Protein AF-A0A397DR36-F1 (afdb_monomer_lite)

Organism: Aphanomyces astaci (NCBI:txid112090)

pLDDT: mean 82.08, std 24.31, range [30.53, 98.56]

InterPro domains:
  IPR006730 Sestrin [PF04636] (30-128)
  IPR006730 Sestrin [PTHR12474] (30-128)

Sequence (130 aa):
MKLTYRTYGQDQATDKDAAAAANQEDDDEKKSEVDTTPFRHAIWYYVHRIYGICHDDYDYRNVNIYLNRPTKHFVKKVACTPWRVTVKDFEHFSHTLTASEKCHVTLLAAEARKQAGLMYGLRAVMQHFL

Radius of gyration: 19.45 Å; chains: 1; bounding box: 41×45×58 Å

Structure (mmCIF, N/CA/C/O backbone):
data_AF-A0A397DR36-F1
#
_entry.id   AF-A0A397DR36-F1
#
loop_
_atom_site.group_PDB
_atom_site.id
_atom_site.type_symbol
_atom_site.label_atom_id
_atom_site.label_alt_id
_atom_site.label_comp_id
_atom_site.label_asym_id
_atom_site.label_entity_id
_atom_site.label_seq_id
_atom_site.pdbx_PDB_ins_code
_atom_site.Cartn_x
_atom_site.Cartn_y
_atom_site.Cartn_z
_atom_site.occupancy
_atom_site.B_iso_or_equiv
_atom_site.auth_seq_id
_atom_site.auth_comp_id
_atom_site.auth_asym_id
_atom_site.auth_atom_id
_atom_site.pdbx_PDB_model_num
ATOM 1 N N . MET A 1 1 ? -16.613 8.790 3.362 1.00 36.22 1 MET A N 1
ATOM 2 C CA . MET A 1 1 ? -16.117 7.726 4.270 1.00 36.22 1 MET A CA 1
ATOM 3 C C . MET A 1 1 ? -15.337 8.419 5.389 1.00 36.22 1 MET A C 1
ATOM 5 O O . MET A 1 1 ? -14.498 9.242 5.058 1.00 36.22 1 MET A O 1
ATOM 9 N N . LYS A 1 2 ? -15.726 8.259 6.666 1.00 30.53 2 LYS A N 1
ATOM 10 C CA . LYS A 1 2 ? -15.241 9.074 7.807 1.00 30.53 2 LYS A CA 1
ATOM 11 C C . LYS A 1 2 ? -14.000 8.428 8.458 1.00 30.53 2 LYS A C 1
ATOM 13 O O . LYS A 1 2 ? -14.195 7.638 9.369 1.00 30.53 2 LYS A O 1
ATOM 18 N N . LEU A 1 3 ? -12.780 8.825 8.073 1.00 39.88 3 LEU A N 1
ATOM 19 C CA . LEU A 1 3 ? -11.568 8.477 8.835 1.00 39.88 3 LEU A CA 1
ATOM 20 C C . LEU A 1 3 ? -11.290 9.564 9.882 1.00 39.88 3 LEU A C 1
ATOM 22 O O . LEU A 1 3 ? -11.123 10.733 9.538 1.00 39.88 3 LEU A O 1
ATOM 26 N N . THR A 1 4 ? -11.188 9.185 11.154 1.00 43.34 4 THR A N 1
ATOM 27 C CA . THR A 1 4 ? -10.797 10.092 12.244 1.00 43.34 4 THR A CA 1
ATOM 28 C C . THR A 1 4 ? -9.377 9.767 12.722 1.00 43.34 4 THR A C 1
ATOM 30 O O . THR A 1 4 ? -9.186 8.924 13.595 1.00 43.34 4 THR A O 1
ATOM 33 N N . TYR A 1 5 ? -8.371 10.451 12.163 1.00 42.12 5 TYR A N 1
ATOM 34 C CA . TYR A 1 5 ? -6.944 10.364 12.539 1.00 42.12 5 TYR A CA 1
ATOM 35 C C . TYR A 1 5 ? -6.549 11.348 13.647 1.00 42.12 5 TYR A C 1
ATOM 37 O O . TYR A 1 5 ? -5.504 11.988 13.593 1.00 42.12 5 TYR A O 1
ATOM 45 N N . ARG A 1 6 ? -7.384 11.508 14.675 1.00 42.47 6 ARG A N 1
ATOM 46 C CA . ARG A 1 6 ? -7.164 12.559 15.679 1.00 42.47 6 ARG A CA 1
ATOM 47 C C . ARG A 1 6 ? -6.034 12.276 16.684 1.00 42.47 6 ARG A C 1
ATOM 49 O O . ARG A 1 6 ? -5.889 13.060 17.602 1.00 42.47 6 ARG A O 1
ATOM 56 N N . THR A 1 7 ? -5.245 11.204 16.547 1.00 44.56 7 THR A N 1
ATOM 57 C CA . THR A 1 7 ? -4.315 10.767 17.614 1.00 44.56 7 THR A CA 1
ATOM 58 C C . THR A 1 7 ? -2.866 10.492 17.200 1.00 44.56 7 THR A C 1
ATOM 60 O O . THR A 1 7 ? -2.074 10.090 18.044 1.00 44.56 7 THR A O 1
ATOM 63 N N . TYR A 1 8 ? -2.457 10.739 15.952 1.00 41.75 8 TYR A N 1
ATOM 64 C CA . TYR A 1 8 ? -1.048 10.590 15.551 1.00 41.75 8 TYR A CA 1
ATOM 65 C C . TYR A 1 8 ? -0.436 11.960 15.240 1.00 41.75 8 TYR A C 1
ATOM 67 O O . TYR A 1 8 ? -0.414 12.392 14.091 1.00 41.75 8 TYR A O 1
ATOM 75 N N . GLY A 1 9 ? 0.010 12.653 16.297 1.00 43.75 9 GLY A N 1
ATOM 76 C CA . GLY A 1 9 ? 0.690 13.956 16.207 1.00 43.75 9 GLY A CA 1
ATOM 77 C C . GLY A 1 9 ? 0.531 14.904 17.407 1.00 43.75 9 GLY A C 1
ATOM 78 O O . GLY A 1 9 ? 1.021 16.023 17.338 1.00 43.75 9 GLY A O 1
ATOM 79 N N . GLN A 1 10 ? -0.145 14.500 18.490 1.00 37.53 10 GLN A N 1
ATOM 80 C CA . GLN A 1 10 ? -0.550 15.402 19.583 1.00 37.53 10 GLN A CA 1
ATOM 81 C C . GLN A 1 10 ? 0.419 15.521 20.776 1.00 37.53 10 GLN A C 1
ATOM 83 O O . GLN A 1 10 ? 0.067 16.154 21.764 1.00 37.53 10 GLN A O 1
ATOM 88 N N . ASP A 1 11 ? 1.651 15.013 20.691 1.00 36.16 11 ASP A N 1
ATOM 89 C CA . ASP A 1 11 ? 2.610 15.080 21.814 1.00 36.16 11 ASP A CA 1
ATOM 90 C C . ASP A 1 11 ? 3.372 16.420 21.931 1.00 36.16 11 ASP A C 1
ATOM 92 O O . ASP A 1 11 ? 4.432 16.484 22.550 1.00 36.16 11 ASP A O 1
ATOM 96 N N . GLN A 1 12 ? 2.836 17.513 21.373 1.00 41.41 12 GLN A N 1
ATOM 97 C CA . GLN A 1 12 ? 3.275 18.882 21.678 1.00 41.41 12 GLN A CA 1
ATOM 98 C C . GLN A 1 12 ? 2.086 19.856 21.639 1.00 41.41 12 GLN A C 1
ATOM 100 O O . GLN A 1 12 ? 1.848 20.522 20.636 1.00 41.41 12 GLN A O 1
ATOM 105 N N . ALA A 1 13 ? 1.333 19.958 22.734 1.00 37.16 13 ALA A N 1
ATOM 106 C CA . ALA A 1 13 ? 0.419 21.075 22.966 1.00 37.16 13 ALA A CA 1
ATOM 107 C C . ALA A 1 13 ? 0.508 21.498 24.438 1.00 37.16 13 ALA A C 1
ATOM 109 O O . ALA A 1 13 ? 0.237 20.716 25.343 1.00 37.16 13 ALA A O 1
ATOM 110 N N . THR A 1 14 ? 0.962 22.730 24.656 1.00 32.34 14 THR A N 1
ATOM 111 C CA . THR A 1 14 ? 1.077 23.396 25.956 1.00 32.34 14 THR A CA 1
ATOM 112 C C . THR A 1 14 ? -0.297 23.734 26.537 1.00 32.34 14 THR A C 1
ATOM 114 O O . THR A 1 14 ? -1.155 24.236 25.813 1.00 32.34 14 THR A O 1
ATOM 117 N N . ASP A 1 15 ? -0.453 23.534 27.847 1.00 31.17 15 ASP A N 1
ATOM 118 C CA . ASP A 1 15 ? -1.597 23.916 28.685 1.00 31.17 15 ASP A CA 1
ATOM 119 C C . ASP A 1 15 ? -2.058 25.369 28.462 1.00 31.17 15 ASP A C 1
ATOM 121 O O . ASP A 1 15 ? -1.468 26.266 29.064 1.00 31.17 15 ASP A O 1
ATOM 125 N N . LYS A 1 16 ? -3.106 25.641 27.661 1.00 39.19 16 LYS A N 1
ATOM 126 C CA . LYS A 1 16 ? -3.814 26.946 27.715 1.00 39.19 16 LYS A CA 1
ATOM 127 C C . LYS A 1 16 ? -5.329 26.988 27.46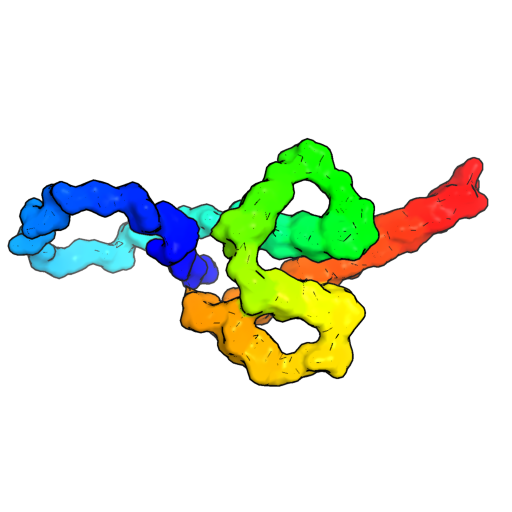4 1.00 39.19 16 LYS A C 1
ATOM 129 O O . LYS A 1 16 ? -5.913 28.018 27.783 1.00 39.19 16 LYS A O 1
ATOM 134 N N . ASP A 1 17 ? -6.017 25.926 27.054 1.00 34.38 17 ASP A N 1
ATOM 135 C CA . ASP A 1 17 ? -7.408 26.086 26.573 1.00 34.38 17 ASP A CA 1
ATOM 136 C C . ASP A 1 17 ? -8.481 25.469 27.491 1.00 34.38 17 ASP A C 1
ATOM 138 O O . ASP A 1 17 ? -9.362 24.735 27.051 1.00 34.38 17 ASP A O 1
ATOM 142 N N . ALA A 1 18 ? -8.431 25.777 28.791 1.00 37.34 18 ALA A N 1
ATOM 143 C CA . ALA A 1 18 ? -9.405 25.299 29.786 1.00 37.34 18 ALA A CA 1
ATOM 144 C C . ALA A 1 18 ? -10.653 26.199 29.959 1.00 37.34 18 ALA A C 1
ATOM 146 O O . ALA A 1 18 ? -11.431 25.994 30.887 1.00 37.34 18 ALA A O 1
ATOM 147 N N . ALA A 1 19 ? -10.873 27.200 29.100 1.00 34.62 19 ALA A N 1
ATOM 148 C CA . ALA A 1 19 ? -11.919 28.205 29.312 1.00 34.62 19 ALA A CA 1
ATOM 149 C C . ALA A 1 19 ? -12.799 28.434 28.074 1.00 34.62 19 ALA A C 1
ATOM 151 O O . ALA A 1 19 ? -12.714 29.475 27.433 1.00 34.62 19 ALA A O 1
ATOM 152 N N . ALA A 1 20 ? -13.668 27.473 27.749 1.00 35.41 20 ALA A N 1
ATOM 153 C CA . ALA A 1 20 ? -14.826 27.705 26.877 1.00 35.41 20 ALA A CA 1
ATOM 154 C C . ALA A 1 20 ? -15.881 26.597 27.057 1.00 35.41 20 ALA A C 1
ATOM 156 O O . ALA A 1 20 ? -16.227 25.880 26.124 1.00 35.41 20 ALA A O 1
ATOM 157 N N . ALA A 1 21 ? -16.374 26.425 28.284 1.00 39.03 21 ALA A N 1
ATOM 158 C CA . ALA A 1 21 ? -17.538 25.591 28.574 1.00 39.03 21 ALA A CA 1
ATOM 159 C C . ALA A 1 21 ? -18.761 26.493 28.794 1.00 39.03 21 ALA A C 1
ATOM 161 O O . ALA A 1 21 ? -19.036 26.872 29.927 1.00 39.03 21 ALA A O 1
ATOM 162 N N . ALA A 1 22 ? -19.441 26.874 27.708 1.00 39.59 22 ALA A N 1
ATOM 163 C CA . ALA A 1 22 ? -20.840 27.320 27.688 1.00 39.59 22 ALA A CA 1
ATOM 164 C C . ALA A 1 22 ? -21.230 27.707 26.253 1.00 39.59 22 ALA A C 1
ATOM 166 O O . ALA A 1 22 ? -20.779 28.741 25.768 1.00 39.59 22 ALA A O 1
ATOM 167 N N . ASN A 1 23 ? -22.024 26.873 25.574 1.00 40.84 23 ASN A N 1
ATOM 168 C CA . ASN A 1 23 ? -23.260 27.257 24.875 1.00 40.84 23 ASN A CA 1
ATOM 169 C C . ASN A 1 23 ? -23.839 26.077 24.074 1.00 40.84 23 ASN A C 1
ATOM 171 O O . ASN A 1 23 ? -23.128 25.194 23.604 1.00 40.84 23 ASN A O 1
ATOM 175 N N . GLN A 1 24 ? -25.165 26.090 24.041 1.00 36.75 24 GLN A N 1
ATOM 176 C CA . GLN A 1 24 ? -26.144 25.061 23.709 1.00 36.75 24 GLN A CA 1
ATOM 177 C C . GLN A 1 24 ? -26.265 24.782 22.192 1.00 36.75 24 GLN A C 1
ATOM 179 O O . GLN A 1 24 ? -26.142 25.716 21.413 1.00 36.75 24 GLN A O 1
ATOM 184 N N . GLU A 1 25 ? -26.533 23.507 21.871 1.00 41.88 25 GLU A N 1
ATOM 185 C CA . GLU A 1 25 ? -27.324 22.877 20.777 1.00 41.88 25 GLU A CA 1
ATOM 186 C C . GLU A 1 25 ? -27.389 23.471 19.345 1.00 41.88 25 GLU A C 1
ATOM 188 O O . GLU A 1 25 ? -27.485 24.672 19.134 1.00 41.88 25 GLU A O 1
ATOM 193 N N . ASP A 1 26 ? -27.449 22.535 18.381 1.00 38.75 26 ASP A N 1
ATOM 194 C CA . ASP A 1 26 ? -27.637 22.665 16.921 1.00 38.75 26 ASP A CA 1
ATOM 195 C C . ASP A 1 26 ? -26.438 23.132 16.071 1.00 38.75 26 ASP A C 1
ATOM 197 O O . ASP A 1 26 ? -26.344 24.281 15.662 1.00 38.75 26 ASP A O 1
ATOM 201 N N . ASP A 1 27 ? -25.561 22.187 15.696 1.00 41.88 27 ASP A N 1
ATOM 202 C CA . ASP A 1 27 ? -24.612 22.345 14.576 1.00 41.88 27 ASP A CA 1
ATOM 203 C C . ASP A 1 27 ? -24.301 20.975 13.922 1.00 41.88 27 ASP A C 1
ATOM 205 O O . ASP A 1 27 ? -23.185 20.448 13.953 1.00 41.88 27 ASP A O 1
ATOM 209 N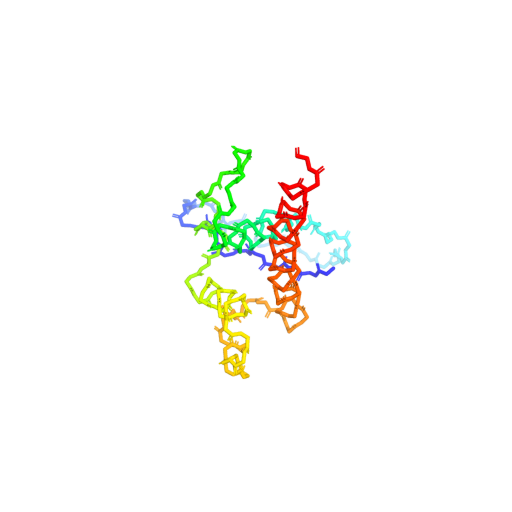 N . ASP A 1 28 ? -25.324 20.352 13.328 1.00 46.38 28 ASP A N 1
ATOM 210 C CA . ASP A 1 28 ? -25.239 19.054 12.633 1.00 46.38 28 ASP A CA 1
ATOM 211 C C . ASP A 1 28 ? -24.737 19.164 11.170 1.00 46.38 28 ASP A C 1
ATOM 213 O O . ASP A 1 28 ? -24.947 18.266 10.356 1.00 46.38 28 ASP A O 1
ATOM 217 N N . GLU A 1 29 ? -24.046 20.247 10.780 1.00 45.66 29 GLU A N 1
ATOM 218 C CA . GLU A 1 29 ? -23.668 20.433 9.367 1.00 45.66 29 GLU A CA 1
ATOM 219 C C . GLU A 1 29 ? -22.368 21.217 9.117 1.00 45.66 29 GLU A C 1
ATOM 221 O O . GLU A 1 29 ? -22.291 22.148 8.318 1.00 45.66 29 GLU A O 1
ATOM 226 N N . LYS A 1 30 ? -21.265 20.780 9.735 1.00 44.59 30 LYS A N 1
ATOM 227 C CA . LYS A 1 30 ? -19.912 21.086 9.224 1.00 44.59 30 LYS A CA 1
ATOM 228 C C . LYS A 1 30 ? -18.950 19.932 9.457 1.00 44.59 30 LYS A C 1
ATOM 230 O O . LYS A 1 30 ? -17.977 19.992 10.203 1.00 44.59 30 LYS A O 1
ATOM 235 N N . LYS A 1 31 ? -19.245 18.823 8.789 1.00 51.22 31 LYS A N 1
ATOM 236 C CA . LYS A 1 31 ? -18.371 17.654 8.724 1.00 51.22 31 LYS A CA 1
ATOM 237 C C . LYS A 1 31 ? -17.129 18.016 7.907 1.00 51.22 31 LYS A C 1
ATOM 239 O O . LYS A 1 31 ? -17.141 17.897 6.687 1.00 51.22 31 LYS A O 1
ATOM 244 N N . SER A 1 32 ? -16.084 18.490 8.579 1.00 61.56 32 SER A N 1
ATOM 245 C CA . SER A 1 32 ? -14.800 18.798 7.953 1.00 61.56 32 SER A CA 1
ATOM 246 C C . SER A 1 32 ? -14.285 17.573 7.193 1.00 61.56 32 SER A C 1
ATOM 248 O O . SER A 1 32 ? -14.115 16.483 7.746 1.00 61.56 32 SER A O 1
ATOM 250 N N . GLU A 1 33 ? -14.108 17.729 5.886 1.00 71.62 33 GLU A N 1
ATOM 251 C CA . GLU A 1 33 ? -13.530 16.711 5.021 1.00 71.62 33 GLU A CA 1
ATOM 252 C C . GLU A 1 33 ? -12.054 16.551 5.397 1.00 71.62 33 GLU A C 1
ATOM 254 O O . GLU A 1 33 ? -11.217 17.399 5.097 1.00 71.62 33 GLU A O 1
ATOM 259 N N . VAL A 1 34 ? -11.742 15.496 6.150 1.00 82.44 34 VAL A N 1
ATOM 260 C CA . VAL A 1 34 ? -10.363 15.201 6.546 1.00 82.44 34 VAL A CA 1
ATOM 261 C C . VAL A 1 34 ? -9.628 14.629 5.341 1.00 82.44 34 VAL A C 1
ATOM 263 O O . VAL A 1 34 ? -9.983 13.553 4.844 1.00 82.44 34 VAL A O 1
ATOM 266 N N . ASP A 1 35 ? -8.573 15.315 4.901 1.00 89.75 35 ASP A N 1
ATOM 267 C CA . ASP A 1 35 ? -7.695 14.779 3.870 1.00 89.75 35 ASP A CA 1
ATOM 268 C C . ASP A 1 35 ? -6.953 13.543 4.395 1.00 89.75 35 ASP A C 1
ATOM 270 O O . ASP A 1 35 ? -6.190 13.566 5.360 1.00 89.75 35 ASP A O 1
ATOM 274 N N . THR A 1 36 ? -7.215 12.425 3.733 1.00 92.69 36 THR A N 1
ATOM 275 C CA . THR A 1 36 ? -6.686 11.096 4.054 1.00 92.69 36 THR A CA 1
ATOM 276 C C . THR A 1 36 ? -5.670 10.624 3.017 1.00 92.69 36 THR A C 1
ATOM 278 O O . THR A 1 36 ? -5.143 9.513 3.118 1.00 92.69 36 THR A O 1
ATOM 281 N N . THR A 1 37 ? -5.371 11.468 2.026 1.00 94.56 37 THR A N 1
ATOM 282 C CA . THR A 1 37 ? -4.393 11.212 0.966 1.00 94.56 37 THR A CA 1
ATOM 283 C C . THR A 1 37 ? -3.017 10.843 1.521 1.00 94.56 37 THR A C 1
ATOM 285 O O . THR A 1 37 ? -2.488 9.819 1.080 1.00 94.56 37 THR A O 1
ATOM 288 N N . PRO A 1 38 ? -2.464 11.534 2.543 1.00 95.75 38 PRO A N 1
ATOM 289 C CA . PRO A 1 38 ? -1.149 11.182 3.084 1.00 95.75 38 PRO A CA 1
ATOM 290 C C . PRO A 1 38 ? -1.085 9.756 3.648 1.00 95.75 38 PRO A C 1
ATOM 292 O O . PRO A 1 38 ? -0.122 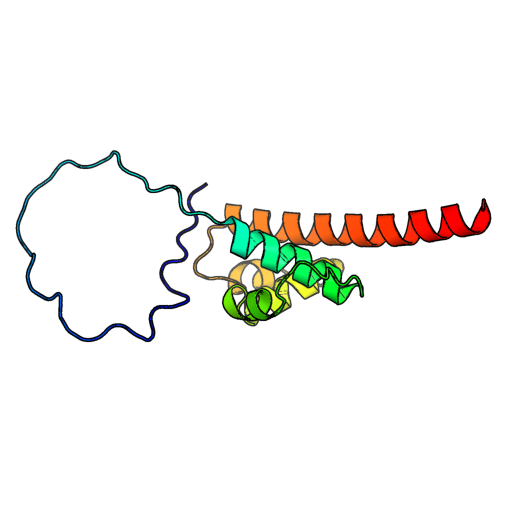9.029 3.396 1.00 95.75 38 PRO A O 1
ATOM 295 N N . PHE A 1 39 ? -2.140 9.312 4.341 1.00 96.00 39 PHE A N 1
ATOM 296 C CA . PHE A 1 39 ? -2.227 7.951 4.877 1.00 96.00 39 PHE A CA 1
ATOM 297 C C . PHE A 1 39 ? -2.335 6.900 3.762 1.00 96.00 39 PHE A C 1
ATOM 299 O O . PHE A 1 39 ? -1.623 5.893 3.788 1.00 96.00 39 PHE A O 1
ATOM 306 N N . ARG A 1 40 ? -3.180 7.138 2.748 1.00 97.50 40 ARG A N 1
ATOM 307 C CA . ARG A 1 40 ? -3.312 6.220 1.602 1.00 97.50 40 ARG A CA 1
ATOM 308 C C . ARG A 1 40 ? -2.006 6.104 0.816 1.00 97.50 40 ARG A C 1
ATOM 310 O O . ARG A 1 40 ? -1.592 4.992 0.490 1.00 97.50 40 ARG A O 1
ATOM 317 N N . HIS A 1 41 ? -1.336 7.229 0.567 1.00 97.81 41 HIS A N 1
ATOM 318 C CA . HIS A 1 41 ? -0.021 7.263 -0.071 1.00 97.81 41 HIS A CA 1
ATOM 319 C C . HIS A 1 41 ? 1.011 6.488 0.748 1.00 97.81 41 HIS A C 1
ATOM 321 O O . HIS A 1 41 ? 1.731 5.664 0.189 1.00 97.81 41 HIS A O 1
ATOM 327 N N . ALA A 1 42 ? 1.040 6.662 2.071 1.00 98.06 42 ALA A N 1
ATOM 328 C CA . ALA A 1 42 ? 1.951 5.913 2.932 1.00 98.06 42 ALA A CA 1
ATOM 329 C C . ALA A 1 42 ? 1.799 4.394 2.782 1.00 98.06 42 ALA A C 1
ATOM 331 O O . ALA A 1 42 ? 2.809 3.698 2.709 1.00 98.06 42 ALA A O 1
ATOM 332 N N . ILE A 1 43 ? 0.572 3.871 2.670 1.00 98.19 43 ILE A N 1
ATOM 333 C CA . ILE A 1 43 ? 0.333 2.441 2.396 1.00 98.19 43 ILE A CA 1
ATOM 334 C C . ILE A 1 43 ? 0.868 2.058 1.015 1.00 98.19 43 ILE A C 1
ATOM 336 O O . ILE A 1 43 ? 1.617 1.087 0.893 1.00 98.19 43 ILE A O 1
ATOM 340 N N . TRP A 1 44 ? 0.496 2.821 -0.013 1.00 98.50 44 TRP A N 1
ATOM 341 C CA . TRP A 1 44 ? 0.837 2.532 -1.405 1.00 98.50 44 TRP A CA 1
ATOM 342 C C . TRP A 1 44 ? 2.352 2.489 -1.630 1.00 98.50 44 TRP A C 1
ATOM 344 O O . TRP A 1 44 ? 2.907 1.477 -2.068 1.00 98.50 44 TRP A O 1
ATOM 354 N N . TYR A 1 45 ? 3.045 3.560 -1.240 1.00 98.19 45 TYR A N 1
ATOM 355 C CA . TYR A 1 45 ? 4.491 3.672 -1.390 1.00 98.19 45 TYR A CA 1
ATOM 356 C C . TYR A 1 45 ? 5.248 2.716 -0.469 1.00 98.19 45 TYR A C 1
ATOM 358 O O . TYR A 1 45 ? 6.329 2.254 -0.839 1.00 98.19 45 TYR A O 1
ATOM 366 N N . TYR A 1 46 ? 4.691 2.353 0.693 1.00 98.56 46 TYR A N 1
ATOM 367 C CA . TYR A 1 46 ? 5.273 1.309 1.535 1.00 98.56 46 TYR A CA 1
ATOM 368 C C . TYR A 1 46 ? 5.282 -0.053 0.831 1.00 98.56 46 TYR A C 1
ATOM 370 O O . TYR A 1 46 ? 6.317 -0.721 0.819 1.00 98.56 46 TYR A O 1
ATOM 378 N N . VAL A 1 47 ? 4.172 -0.450 0.197 1.00 98.56 47 VAL A N 1
ATOM 379 C CA . VAL A 1 47 ? 4.106 -1.709 -0.563 1.00 98.56 47 VAL A CA 1
ATOM 380 C C . VAL A 1 47 ? 5.061 -1.679 -1.752 1.00 98.56 47 VAL A C 1
ATOM 382 O O . VAL A 1 47 ? 5.860 -2.600 -1.904 1.00 98.56 47 VAL A O 1
ATOM 385 N N . HIS A 1 48 ? 5.062 -0.610 -2.548 1.00 98.44 48 HIS A N 1
ATOM 386 C CA . HIS A 1 48 ? 6.027 -0.444 -3.641 1.00 98.44 48 HIS A CA 1
ATOM 387 C C . HIS A 1 48 ? 7.480 -0.560 -3.172 1.00 98.44 48 HIS A C 1
ATOM 389 O O . HIS A 1 48 ? 8.273 -1.268 -3.794 1.00 98.44 48 HIS A O 1
ATOM 395 N N . ARG A 1 49 ? 7.813 0.047 -2.028 1.00 97.88 49 ARG A N 1
ATOM 396 C CA . ARG A 1 49 ? 9.157 -0.032 -1.452 1.00 97.88 49 ARG A CA 1
ATOM 397 C C . ARG A 1 49 ? 9.534 -1.446 -1.027 1.00 97.88 49 ARG A C 1
ATOM 399 O O . ARG A 1 49 ? 10.685 -1.828 -1.210 1.00 97.88 49 ARG A O 1
ATOM 406 N N . ILE A 1 50 ? 8.589 -2.234 -0.504 1.00 97.81 50 ILE A N 1
ATOM 407 C CA . ILE A 1 50 ? 8.807 -3.660 -0.203 1.00 97.81 50 ILE A CA 1
ATOM 408 C C . ILE A 1 50 ? 9.174 -4.439 -1.474 1.00 97.81 50 ILE A C 1
ATOM 410 O O . ILE A 1 50 ? 10.023 -5.325 -1.416 1.00 97.81 50 ILE A O 1
ATOM 414 N N . TYR A 1 51 ? 8.571 -4.089 -2.613 1.00 97.88 51 TYR A N 1
ATOM 415 C CA . TYR A 1 51 ? 8.876 -4.686 -3.916 1.00 97.88 51 TYR A CA 1
ATOM 416 C C . TYR A 1 51 ? 10.096 -4.073 -4.620 1.00 97.88 51 TYR A C 1
ATOM 418 O O . TYR A 1 51 ? 10.417 -4.500 -5.720 1.00 97.88 51 TY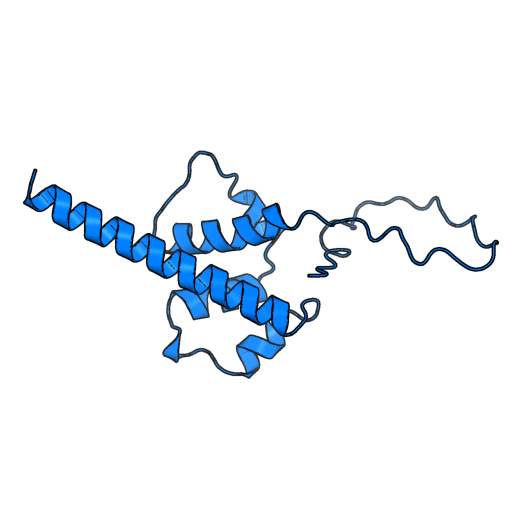R A O 1
ATOM 426 N N . GLY A 1 52 ? 10.798 -3.118 -3.999 1.00 97.00 52 GLY A N 1
ATOM 427 C CA . GLY A 1 52 ? 12.014 -2.514 -4.553 1.00 97.00 52 GLY A CA 1
ATOM 428 C C . GLY A 1 52 ? 11.782 -1.322 -5.486 1.00 97.00 52 GLY A C 1
ATOM 429 O O . GLY A 1 52 ? 12.732 -0.850 -6.104 1.00 97.00 52 GLY A O 1
ATOM 430 N N . ILE A 1 53 ? 10.555 -0.803 -5.572 1.00 97.50 53 ILE A N 1
ATOM 431 C CA . ILE A 1 53 ? 10.231 0.393 -6.356 1.00 97.50 53 ILE A CA 1
ATOM 432 C C . ILE A 1 53 ? 10.370 1.624 -5.452 1.00 97.50 53 ILE A C 1
ATOM 434 O O . ILE A 1 53 ? 9.659 1.757 -4.451 1.00 97.50 53 ILE A O 1
ATOM 438 N N . CYS A 1 54 ? 11.294 2.519 -5.807 1.00 96.31 54 CYS A N 1
ATOM 439 C CA . CYS A 1 54 ? 11.525 3.785 -5.116 1.00 96.31 54 CYS A CA 1
ATOM 440 C C . CYS A 1 54 ? 10.958 4.939 -5.946 1.00 96.31 54 CYS A C 1
ATOM 442 O O . CYS A 1 54 ? 11.229 5.016 -7.140 1.00 96.31 54 CYS A O 1
ATOM 444 N N . HIS A 1 55 ? 10.156 5.791 -5.311 1.00 96.25 55 HIS A N 1
ATOM 445 C CA . HIS A 1 55 ? 9.587 6.997 -5.912 1.00 96.25 55 HIS A CA 1
ATOM 446 C C . HIS A 1 55 ? 10.354 8.204 -5.376 1.00 96.25 55 HIS A C 1
ATOM 448 O O . HIS A 1 55 ? 10.359 8.429 -4.166 1.00 96.25 55 HIS A O 1
ATOM 454 N N . ASP A 1 56 ? 11.039 8.929 -6.256 1.00 96.56 56 ASP A N 1
ATOM 455 C CA . ASP A 1 56 ? 11.952 10.015 -5.870 1.00 96.56 56 ASP A CA 1
ATOM 456 C C . ASP A 1 56 ? 11.211 11.274 -5.390 1.00 96.56 56 ASP A C 1
ATOM 458 O O . ASP A 1 56 ? 11.757 12.081 -4.641 1.00 96.56 56 ASP A O 1
ATOM 462 N N . ASP A 1 57 ? 9.946 11.420 -5.779 1.00 96.06 57 ASP A N 1
ATOM 463 C CA . ASP A 1 57 ? 9.036 12.497 -5.391 1.00 96.06 57 ASP A CA 1
ATOM 464 C C . ASP A 1 57 ? 8.306 12.234 -4.060 1.00 96.06 57 ASP A C 1
ATOM 466 O O . ASP A 1 57 ? 7.554 13.088 -3.584 1.00 96.06 57 ASP A O 1
ATOM 470 N N . TYR A 1 58 ? 8.535 11.079 -3.421 1.00 96.75 58 TYR A N 1
ATOM 471 C CA . TYR A 1 58 ? 7.875 10.707 -2.172 1.00 96.75 58 TYR A CA 1
ATOM 472 C C . TYR A 1 58 ? 8.818 10.703 -0.960 1.00 96.75 58 TYR A C 1
ATOM 474 O O . TYR A 1 58 ? 9.782 9.939 -0.880 1.00 96.75 58 TYR A O 1
ATOM 482 N N . ASP A 1 59 ? 8.480 11.489 0.069 1.00 96.69 59 ASP A N 1
ATOM 483 C CA . ASP A 1 59 ? 9.197 11.462 1.345 1.00 96.69 59 ASP A CA 1
ATOM 484 C C . ASP A 1 59 ? 8.841 10.214 2.170 1.00 96.69 59 ASP A C 1
ATOM 486 O O . ASP A 1 59 ? 7.818 10.145 2.854 1.00 96.69 59 ASP A O 1
ATOM 490 N N . TYR A 1 60 ? 9.734 9.225 2.164 1.00 95.62 60 TYR A N 1
ATOM 491 C CA . TYR A 1 60 ? 9.551 7.960 2.880 1.00 95.62 60 TYR A CA 1
ATOM 492 C C . TYR A 1 60 ? 9.507 8.077 4.410 1.00 95.62 60 TYR A C 1
ATOM 494 O O . TYR A 1 60 ? 9.089 7.119 5.070 1.00 95.62 60 TYR A O 1
ATOM 502 N N . ARG A 1 61 ? 9.864 9.226 5.001 1.00 95.62 61 ARG A N 1
ATOM 503 C CA . ARG A 1 61 ? 9.633 9.473 6.436 1.00 95.62 61 ARG A CA 1
ATOM 504 C C . ARG A 1 61 ? 8.141 9.408 6.769 1.00 95.62 61 ARG A C 1
ATOM 506 O O . ARG A 1 61 ? 7.778 8.892 7.828 1.00 95.62 61 ARG A O 1
ATOM 513 N N . ASN A 1 62 ? 7.285 9.795 5.820 1.00 94.00 62 ASN A N 1
ATOM 514 C CA . ASN A 1 62 ? 5.827 9.74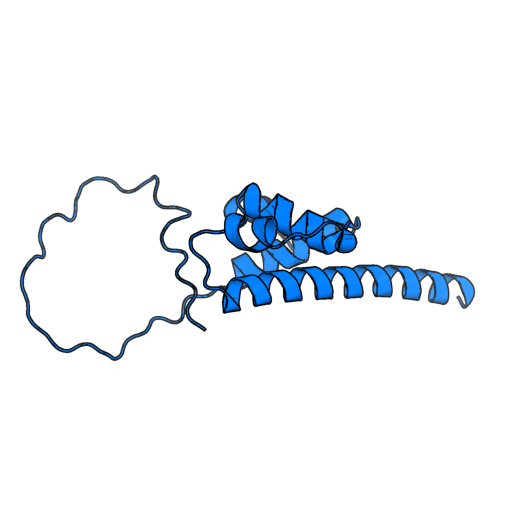8 5.937 1.00 94.00 62 ASN A CA 1
ATOM 515 C C . ASN A 1 62 ? 5.297 8.341 6.243 1.00 94.00 62 ASN A C 1
ATOM 517 O O . ASN A 1 62 ? 4.330 8.199 6.986 1.00 94.00 62 ASN A O 1
ATOM 521 N N . VAL A 1 63 ? 5.958 7.279 5.770 1.00 95.44 63 VAL A N 1
ATOM 522 C CA . VAL A 1 63 ? 5.553 5.898 6.090 1.00 95.44 63 VAL A CA 1
ATOM 523 C C . VAL A 1 63 ? 5.585 5.644 7.597 1.00 95.44 63 VAL A C 1
ATOM 525 O O . VAL A 1 63 ? 4.702 4.983 8.134 1.00 95.44 63 VAL A O 1
ATOM 528 N N . ASN A 1 64 ? 6.593 6.166 8.296 1.00 94.06 64 ASN A N 1
ATOM 529 C CA . ASN A 1 64 ? 6.716 5.988 9.741 1.00 94.06 64 ASN A CA 1
ATOM 530 C C . ASN A 1 64 ? 5.823 6.944 10.536 1.00 94.06 64 ASN A C 1
ATOM 532 O O . ASN A 1 64 ? 5.429 6.585 11.641 1.00 94.06 64 ASN A O 1
ATOM 536 N N . ILE A 1 65 ? 5.499 8.109 9.971 1.00 94.75 65 ILE A N 1
ATOM 537 C CA . ILE A 1 65 ? 4.573 9.081 10.564 1.00 94.75 65 ILE A CA 1
ATOM 538 C C . ILE A 1 65 ? 3.141 8.532 10.532 1.00 94.75 65 ILE A C 1
ATOM 540 O O . ILE A 1 65 ? 2.451 8.545 11.547 1.00 94.75 65 ILE A O 1
ATOM 544 N N . TYR A 1 66 ? 2.702 8.006 9.385 1.00 94.62 66 TYR A N 1
ATOM 545 C CA . TYR A 1 66 ? 1.304 7.620 9.180 1.00 94.62 66 TYR A CA 1
ATOM 546 C C . TYR A 1 66 ? 1.004 6.146 9.479 1.00 94.62 66 TYR A C 1
ATOM 548 O O . TYR A 1 66 ? -0.142 5.817 9.793 1.00 94.62 66 TYR A O 1
ATOM 556 N N . LEU A 1 67 ? 1.988 5.239 9.388 1.00 95.12 67 LEU A N 1
ATOM 557 C CA . LEU A 1 67 ? 1.781 3.809 9.645 1.00 95.12 67 LEU A CA 1
ATOM 558 C C . LEU A 1 67 ? 2.483 3.350 10.924 1.00 95.12 67 LEU A C 1
ATOM 560 O O . LEU A 1 67 ? 3.712 3.231 10.997 1.00 95.12 67 LEU A O 1
ATOM 564 N N . ASN A 1 68 ? 1.676 2.964 11.910 1.00 94.44 68 ASN A N 1
ATOM 565 C CA . ASN A 1 68 ? 2.164 2.295 13.109 1.00 94.44 68 ASN A CA 1
ATOM 566 C C . ASN A 1 68 ? 2.710 0.881 12.791 1.00 94.44 68 ASN A C 1
ATOM 568 O O . ASN A 1 68 ? 2.519 0.322 11.705 1.00 94.44 68 ASN A O 1
ATOM 572 N N . ARG A 1 69 ? 3.437 0.284 13.744 1.00 95.56 69 ARG A N 1
ATOM 573 C CA . ARG A 1 69 ? 4.055 -1.047 13.575 1.00 95.56 69 ARG A CA 1
ATOM 574 C C . ARG A 1 69 ? 3.043 -2.151 13.210 1.00 95.56 69 ARG A C 1
ATOM 576 O O . ARG A 1 69 ? 3.325 -2.864 12.245 1.00 95.56 69 ARG A O 1
ATOM 583 N N . PRO A 1 70 ? 1.900 -2.298 13.912 1.00 95.94 70 PRO A N 1
ATOM 584 C CA . PRO A 1 70 ? 0.891 -3.307 13.576 1.00 95.94 70 PRO A CA 1
ATOM 585 C C . PRO A 1 70 ? 0.330 -3.150 12.159 1.00 95.94 70 PRO A C 1
ATOM 587 O O . PRO A 1 70 ? 0.264 -4.130 11.419 1.00 95.94 70 PRO A O 1
ATOM 590 N N . THR A 1 71 ? 0.035 -1.917 11.736 1.00 96.50 71 THR A N 1
ATOM 591 C CA . THR A 1 71 ? -0.447 -1.623 10.378 1.00 96.50 71 THR A CA 1
ATOM 592 C C . THR A 1 71 ? 0.603 -1.983 9.334 1.00 96.50 71 THR A C 1
ATOM 594 O O . THR A 1 71 ? 0.284 -2.663 8.363 1.00 96.50 71 THR A O 1
ATOM 597 N N . LYS A 1 72 ? 1.878 -1.622 9.547 1.00 97.31 72 LYS A N 1
ATOM 598 C CA . LYS A 1 72 ? 2.975 -2.030 8.649 1.00 97.31 72 LYS A CA 1
ATOM 599 C C . LYS A 1 72 ? 3.091 -3.549 8.547 1.00 97.31 72 LYS A C 1
ATOM 601 O O . LYS A 1 72 ? 3.251 -4.077 7.449 1.00 97.31 72 LYS A O 1
ATOM 606 N N . HIS A 1 73 ? 2.988 -4.258 9.672 1.00 97.75 73 HIS A N 1
ATOM 607 C CA . HIS A 1 73 ? 3.045 -5.717 9.683 1.00 97.75 73 HIS A CA 1
ATOM 608 C C . HIS A 1 73 ? 1.886 -6.330 8.893 1.00 97.75 73 HIS A C 1
ATOM 610 O O . HIS A 1 73 ? 2.118 -7.185 8.042 1.00 97.75 73 HIS A O 1
ATOM 616 N N . PHE A 1 74 ? 0.661 -5.855 9.122 1.00 98.12 74 PHE A N 1
ATOM 617 C CA . PHE A 1 74 ? -0.524 -6.309 8.400 1.00 98.12 74 PHE A CA 1
ATOM 618 C C . PHE A 1 74 ? -0.423 -6.035 6.897 1.00 98.12 74 PHE A C 1
ATOM 620 O O . PHE A 1 74 ? -0.549 -6.964 6.103 1.00 98.12 74 PHE A O 1
ATOM 627 N N . VAL A 1 75 ? -0.096 -4.800 6.499 1.00 98.25 75 VAL A N 1
ATOM 628 C CA . VAL A 1 75 ? 0.078 -4.414 5.088 1.00 98.25 75 VAL A CA 1
ATOM 629 C C . VAL A 1 75 ? 1.148 -5.275 4.415 1.00 98.25 75 VAL A C 1
ATOM 631 O O . VAL A 1 75 ? 0.915 -5.814 3.334 1.00 98.25 75 VAL A O 1
ATOM 634 N N . LYS A 1 76 ? 2.296 -5.492 5.072 1.00 98.31 76 LYS A N 1
ATOM 635 C CA . LYS A 1 76 ? 3.346 -6.388 4.566 1.00 98.31 76 LYS A CA 1
ATOM 636 C C . LYS A 1 76 ? 2.857 -7.832 4.449 1.00 98.31 76 LYS A C 1
ATOM 638 O O . LYS A 1 76 ? 3.205 -8.511 3.490 1.00 98.31 76 LYS A O 1
ATOM 643 N N . LYS A 1 77 ? 2.068 -8.318 5.408 1.00 98.25 77 LYS A N 1
ATOM 644 C CA . LYS A 1 77 ? 1.533 -9.684 5.400 1.00 98.25 77 LYS A CA 1
ATOM 645 C C . LYS A 1 77 ? 0.543 -9.890 4.254 1.00 98.25 77 LYS A C 1
ATOM 647 O O . LYS A 1 77 ? 0.661 -10.891 3.555 1.00 98.25 77 LYS A O 1
ATOM 652 N N . VAL A 1 78 ? -0.354 -8.931 4.019 1.00 98.12 78 VAL A N 1
ATOM 653 C CA . VAL A 1 78 ? -1.280 -8.915 2.872 1.00 98.12 78 VAL A CA 1
ATOM 654 C C . VAL A 1 78 ? -0.506 -8.878 1.553 1.00 98.12 78 VAL A C 1
ATOM 656 O O . VAL A 1 78 ? -0.776 -9.673 0.654 1.00 98.12 78 VAL A O 1
ATOM 659 N N . ALA A 1 79 ? 0.501 -8.007 1.450 1.00 97.94 79 ALA A N 1
ATOM 660 C CA . ALA A 1 79 ? 1.303 -7.868 0.242 1.00 97.94 79 ALA A CA 1
ATOM 661 C C . ALA A 1 79 ? 2.171 -9.110 -0.026 1.00 97.94 79 ALA A C 1
ATOM 663 O O . ALA A 1 79 ? 2.104 -9.680 -1.104 1.00 97.94 79 ALA A O 1
ATOM 664 N N . CYS A 1 80 ? 2.957 -9.595 0.931 1.00 97.75 80 CYS A N 1
ATOM 665 C CA . CYS A 1 80 ? 3.940 -10.655 0.682 1.00 97.75 80 CYS A CA 1
ATOM 666 C C . CYS A 1 80 ? 3.396 -12.075 0.876 1.00 97.75 80 CYS A C 1
ATOM 668 O O . CYS A 1 80 ? 3.799 -12.986 0.159 1.00 97.75 80 CYS A O 1
ATOM 670 N N . THR A 1 81 ? 2.510 -12.288 1.852 1.00 97.62 81 THR A N 1
ATOM 671 C CA . THR A 1 81 ? 2.080 -13.626 2.294 1.00 97.62 81 THR A CA 1
ATOM 672 C C . THR A 1 81 ? 0.569 -13.688 2.557 1.00 97.62 81 THR A C 1
ATOM 674 O O . THR A 1 81 ? 0.161 -14.001 3.681 1.00 97.62 81 THR A O 1
ATOM 677 N N . PRO A 1 82 ? -0.286 -13.389 1.558 1.00 96.75 82 PRO A N 1
ATOM 678 C CA . PRO A 1 82 ? -1.734 -13.3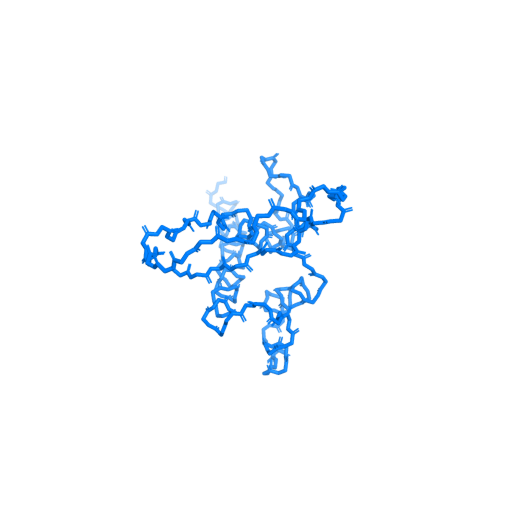05 1.753 1.00 96.75 82 PRO A CA 1
ATOM 679 C C . PRO A 1 82 ? -2.346 -14.609 2.286 1.00 96.75 82 PRO A C 1
ATOM 681 O O . PRO A 1 82 ? -3.248 -14.560 3.112 1.00 96.75 82 PRO A O 1
ATOM 684 N N . TRP A 1 83 ? -1.795 -15.774 1.926 1.00 97.44 83 TRP A N 1
ATOM 685 C CA . TRP A 1 83 ? -2.242 -17.086 2.425 1.00 97.44 83 TRP A CA 1
ATOM 686 C C . TRP A 1 83 ? -2.038 -17.294 3.936 1.00 97.44 83 TRP A C 1
ATOM 688 O O . TRP A 1 83 ? -2.558 -18.250 4.499 1.00 97.44 83 TRP A O 1
ATOM 698 N N . ARG A 1 84 ? -1.263 -16.429 4.605 1.00 97.69 84 ARG A N 1
ATOM 699 C CA . ARG A 1 84 ? -1.048 -16.472 6.061 1.00 97.69 84 ARG A CA 1
ATOM 700 C C . ARG A 1 84 ? -1.930 -15.485 6.822 1.00 97.69 84 ARG A C 1
ATOM 702 O O . ARG A 1 84 ? -1.817 -15.430 8.047 1.00 97.69 84 ARG A O 1
ATOM 709 N N . VAL A 1 85 ? -2.704 -14.647 6.131 1.00 97.12 85 VAL A N 1
ATOM 710 C CA . VAL A 1 85 ? -3.565 -13.640 6.762 1.00 97.12 85 VAL A CA 1
ATOM 711 C C . VAL A 1 85 ? -4.712 -14.349 7.475 1.00 97.12 85 VAL A C 1
ATOM 713 O O . VAL A 1 85 ? -5.394 -15.190 6.901 1.00 97.12 85 VAL A O 1
ATOM 716 N N . THR A 1 86 ? -4.904 -14.014 8.746 1.00 97.38 86 THR A N 1
ATOM 717 C CA . THR A 1 86 ? -5.951 -14.560 9.611 1.00 97.38 86 THR A CA 1
ATOM 718 C C . THR A 1 86 ? -6.923 -13.461 10.026 1.00 97.38 86 THR A C 1
ATOM 720 O O . THR A 1 86 ? -6.594 -12.274 9.981 1.00 97.38 86 THR A O 1
ATOM 723 N N . VAL A 1 87 ? -8.106 -13.855 10.503 1.00 95.31 87 VAL A N 1
ATOM 724 C CA . VAL A 1 87 ? -9.116 -12.922 11.037 1.00 95.31 87 VAL A CA 1
ATOM 725 C C . VAL A 1 87 ? -8.540 -12.070 12.175 1.00 95.31 87 VAL A C 1
ATOM 727 O O . VAL A 1 87 ? -8.748 -10.861 12.208 1.00 95.31 87 VAL A O 1
ATOM 730 N N . LYS A 1 88 ? -7.703 -12.667 13.036 1.00 95.56 88 LYS A N 1
ATOM 731 C CA . LYS A 1 88 ? -7.027 -11.947 14.124 1.00 95.56 88 LYS A CA 1
ATOM 732 C C . LYS A 1 88 ? -6.131 -10.827 13.598 1.00 95.56 88 LYS A C 1
ATOM 734 O O . LYS A 1 88 ? -6.131 -9.745 14.173 1.00 95.56 88 LYS A O 1
ATOM 739 N N . ASP A 1 89 ? -5.401 -11.047 12.503 1.00 95.88 89 ASP A N 1
ATOM 740 C CA . ASP A 1 89 ? -4.561 -9.991 11.926 1.00 95.88 89 ASP A CA 1
ATOM 741 C C . ASP A 1 89 ? -5.411 -8.793 11.473 1.00 95.88 89 ASP A C 1
ATOM 743 O O . ASP A 1 89 ? -5.040 -7.650 11.730 1.00 95.88 89 ASP A O 1
ATOM 747 N N . PHE A 1 90 ? -6.564 -9.059 10.846 1.00 94.62 90 PHE A N 1
ATOM 748 C CA . PHE A 1 90 ? -7.506 -8.036 10.384 1.00 94.62 90 PHE A CA 1
ATOM 749 C C . PHE A 1 90 ? -8.141 -7.259 11.550 1.00 94.62 90 PHE A C 1
ATOM 751 O O . PHE A 1 90 ? -8.284 -6.036 11.508 1.00 94.62 90 PHE A O 1
ATOM 758 N N . GLU A 1 91 ? -8.489 -7.945 12.633 1.00 93.56 91 GLU A N 1
ATOM 759 C CA . GLU A 1 91 ? -9.075 -7.312 13.815 1.00 93.56 91 GLU A CA 1
ATOM 760 C C . GLU A 1 91 ? -8.068 -6.435 14.573 1.00 93.56 91 GLU A C 1
ATOM 762 O O . GLU A 1 91 ? -8.425 -5.333 14.988 1.00 93.56 91 GLU A O 1
ATOM 767 N N . HIS A 1 92 ? -6.809 -6.868 14.699 1.00 93.25 92 HIS A N 1
ATOM 768 C CA . HIS A 1 92 ? -5.852 -6.272 15.641 1.00 93.25 92 HIS A CA 1
ATOM 769 C C . HIS A 1 92 ? -4.914 -5.218 15.040 1.00 93.25 92 HIS A C 1
ATOM 771 O O . HIS A 1 92 ? -4.275 -4.487 15.793 1.00 93.25 92 HIS A O 1
ATOM 777 N N . PHE A 1 93 ? -4.785 -5.102 13.712 1.00 94.00 93 PHE A N 1
ATOM 778 C CA . PHE A 1 93 ? -3.797 -4.166 13.149 1.00 94.00 93 PHE A CA 1
ATOM 779 C C . PHE A 1 93 ? -4.140 -2.687 13.382 1.00 94.00 93 PHE A C 1
ATOM 781 O O . PHE A 1 93 ? -3.253 -1.832 13.347 1.00 94.00 93 PHE A O 1
ATOM 788 N N . SER A 1 94 ? -5.417 -2.381 13.611 1.00 91.19 94 SER A N 1
ATOM 789 C CA . SER A 1 94 ? -5.882 -1.048 13.977 1.00 91.19 94 SER A CA 1
ATOM 790 C C . SER A 1 94 ? -7.130 -1.132 14.850 1.00 91.19 94 SER A C 1
ATOM 792 O O . SER A 1 94 ? -8.064 -1.872 14.538 1.00 91.19 94 SER A O 1
ATOM 794 N N . HIS A 1 95 ? -7.155 -0.338 15.920 1.00 89.50 95 HIS A N 1
ATOM 795 C CA . HIS A 1 95 ? -8.324 -0.157 16.785 1.00 89.50 95 HIS A CA 1
ATOM 796 C C . HIS A 1 95 ? -9.125 1.105 16.435 1.00 89.50 95 HIS A C 1
ATOM 798 O O . HIS A 1 95 ? -10.251 1.255 16.892 1.00 89.50 95 HIS A O 1
ATOM 804 N N . THR A 1 96 ? -8.557 2.005 15.627 1.00 89.44 96 THR A N 1
ATOM 805 C CA . THR A 1 96 ? -9.178 3.288 15.262 1.00 89.44 96 THR A CA 1
ATOM 806 C C . THR A 1 96 ? -9.965 3.219 13.957 1.00 89.44 96 THR A C 1
ATOM 808 O O . THR A 1 96 ? -10.843 4.045 13.735 1.00 89.44 96 THR A O 1
ATOM 811 N N . LEU A 1 97 ? -9.650 2.250 13.091 1.00 91.62 97 LEU A N 1
ATOM 812 C CA . LEU A 1 97 ? -10.298 2.083 11.793 1.00 91.62 97 LEU A CA 1
ATOM 813 C C . LEU A 1 97 ? -11.544 1.202 11.896 1.00 91.62 97 LEU A C 1
ATOM 815 O O . LEU A 1 97 ? -11.517 0.122 12.494 1.00 91.62 97 LEU A O 1
ATOM 819 N N . THR A 1 98 ? -12.610 1.625 11.225 1.00 94.12 98 THR A N 1
ATOM 820 C CA . THR A 1 98 ? -13.820 0.827 11.004 1.00 94.12 98 THR A CA 1
ATOM 821 C C . THR A 1 98 ? -13.531 -0.382 10.111 1.00 94.12 98 THR A C 1
ATOM 823 O O . THR A 1 98 ? -12.563 -0.400 9.350 1.00 94.12 98 THR A O 1
ATOM 826 N N . ALA A 1 99 ? -14.397 -1.401 10.134 1.00 93.88 99 ALA A N 1
ATOM 827 C CA . ALA A 1 99 ? -14.233 -2.585 9.281 1.00 93.88 99 ALA A CA 1
ATOM 828 C C . ALA A 1 99 ? -14.139 -2.234 7.781 1.00 93.88 99 ALA A C 1
ATOM 830 O O . ALA A 1 99 ? -13.308 -2.793 7.068 1.00 93.88 99 ALA A O 1
ATOM 831 N N . SER A 1 100 ? -14.927 -1.257 7.319 1.00 94.88 100 SER A N 1
ATOM 832 C CA . SER A 1 100 ? -14.884 -0.778 5.930 1.00 94.88 100 SER A CA 1
ATOM 833 C C . SER A 1 100 ? -13.529 -0.149 5.580 1.00 94.88 100 SER A C 1
ATOM 835 O O . SER A 1 100 ? -12.950 -0.430 4.532 1.00 94.88 100 SER A O 1
ATOM 837 N N . GLU A 1 101 ? -12.956 0.641 6.488 1.00 94.56 101 GLU A N 1
ATOM 838 C CA . GLU A 1 101 ? -11.631 1.241 6.295 1.00 94.56 101 GLU A CA 1
ATOM 839 C C . GLU A 1 101 ? -10.517 0.204 6.345 1.00 94.56 101 GLU A C 1
ATOM 841 O O . GLU A 1 101 ? -9.561 0.287 5.577 1.00 94.56 101 GLU A O 1
ATOM 846 N N . LYS A 1 102 ? -10.657 -0.822 7.185 1.00 95.88 102 LYS A N 1
ATOM 847 C CA . LYS A 1 102 ? -9.724 -1.950 7.200 1.00 95.88 102 LYS A CA 1
ATOM 848 C C . LYS A 1 102 ? -9.744 -2.726 5.881 1.00 95.88 102 LYS A C 1
ATOM 850 O O . LYS A 1 102 ? -8.684 -3.075 5.352 1.00 95.88 102 LYS A O 1
ATOM 855 N N . CYS A 1 103 ? -10.929 -2.938 5.305 1.00 96.62 103 CYS A N 1
ATOM 856 C CA . CYS A 1 103 ? -11.062 -3.471 3.949 1.00 96.62 103 CYS A CA 1
ATOM 857 C C . CYS A 1 103 ? -10.396 -2.543 2.925 1.00 96.62 103 CYS A C 1
ATOM 859 O O . CYS A 1 103 ? -9.652 -3.018 2.073 1.00 96.62 103 CYS A O 1
ATOM 861 N N . HIS A 1 104 ? -10.575 -1.226 3.044 1.00 97.12 104 HIS A N 1
ATOM 862 C CA . HIS A 1 104 ? -9.940 -0.257 2.149 1.00 97.12 104 HIS A CA 1
ATOM 863 C C . HIS A 1 104 ? -8.402 -0.310 2.203 1.00 97.12 104 HIS A C 1
ATOM 865 O O . HIS A 1 104 ? -7.757 -0.345 1.158 1.00 97.12 104 HIS A O 1
ATOM 871 N N . VAL A 1 105 ? -7.801 -0.412 3.395 1.00 97.69 105 VAL A N 1
ATOM 872 C CA . VAL A 1 105 ? -6.348 -0.628 3.560 1.00 97.69 105 VAL A CA 1
ATOM 873 C C . VAL A 1 105 ? -5.895 -1.913 2.862 1.00 97.69 105 VAL A C 1
ATOM 875 O O . VAL A 1 105 ? -4.860 -1.931 2.194 1.00 97.69 105 VAL A O 1
ATOM 878 N N . THR A 1 106 ? -6.681 -2.982 2.989 1.00 97.75 106 THR A N 1
ATOM 879 C CA . THR A 1 106 ? -6.397 -4.276 2.351 1.00 97.75 106 THR A CA 1
ATOM 880 C C . THR A 1 106 ? -6.430 -4.160 0.826 1.00 97.75 106 THR A C 1
ATOM 882 O O . THR A 1 106 ? -5.520 -4.652 0.159 1.00 97.75 106 THR A O 1
ATOM 885 N N . LEU A 1 107 ? -7.429 -3.460 0.277 1.00 98.31 107 LEU A N 1
ATOM 886 C CA . LEU A 1 107 ? -7.545 -3.193 -1.158 1.00 98.31 107 LEU A CA 1
ATOM 887 C C . LEU A 1 107 ? -6.359 -2.372 -1.676 1.00 98.31 107 LEU A C 1
ATOM 889 O O . LEU A 1 107 ? -5.755 -2.757 -2.672 1.00 98.31 107 LEU A O 1
ATOM 893 N N . LEU A 1 108 ? -5.964 -1.302 -0.976 1.00 98.44 108 LEU A N 1
ATOM 894 C CA . LEU A 1 108 ? -4.787 -0.503 -1.343 1.00 98.44 108 LEU A CA 1
ATOM 895 C C . LEU A 1 108 ? -3.515 -1.355 -1.396 1.00 98.44 108 LEU A C 1
ATOM 897 O O . LEU A 1 108 ? -2.738 -1.250 -2.343 1.00 98.44 108 LEU A O 1
ATOM 901 N N . ALA A 1 109 ? -3.310 -2.225 -0.404 1.00 98.31 109 ALA A N 1
ATOM 902 C CA . ALA A 1 109 ? -2.143 -3.097 -0.365 1.00 98.31 109 ALA A CA 1
ATOM 903 C C . ALA A 1 109 ? -2.138 -4.130 -1.508 1.00 98.31 109 ALA A C 1
ATOM 905 O O . ALA A 1 109 ? -1.093 -4.381 -2.114 1.00 98.31 109 ALA A O 1
ATOM 906 N N . ALA A 1 110 ? -3.298 -4.717 -1.817 1.00 98.06 110 ALA A N 1
ATOM 907 C CA . ALA A 1 110 ? -3.451 -5.678 -2.906 1.00 98.06 110 ALA A CA 1
ATOM 908 C C . ALA A 1 110 ? -3.247 -5.028 -4.287 1.00 98.06 110 ALA A C 1
ATOM 910 O O . ALA A 1 110 ? -2.535 -5.578 -5.131 1.00 98.06 110 ALA A O 1
ATOM 911 N N . GLU A 1 111 ? -3.811 -3.838 -4.503 1.00 98.44 111 GLU A N 1
ATOM 912 C CA . GLU A 1 111 ? -3.673 -3.090 -5.755 1.00 98.44 111 GLU A CA 1
ATOM 913 C C . GLU A 1 111 ? -2.236 -2.613 -5.990 1.00 98.44 111 GLU A C 1
ATOM 915 O O . GLU A 1 111 ? -1.698 -2.821 -7.079 1.00 98.44 111 GLU A O 1
ATOM 920 N N . ALA A 1 112 ? -1.568 -2.081 -4.961 1.00 98.44 112 ALA A N 1
ATOM 921 C CA . ALA A 1 112 ? -0.158 -1.697 -5.048 1.00 98.44 112 ALA A CA 1
ATOM 922 C C . ALA A 1 112 ? 0.744 -2.902 -5.377 1.00 98.44 112 ALA A C 1
ATOM 924 O O . ALA A 1 112 ? 1.652 -2.805 -6.205 1.00 98.44 112 ALA A O 1
ATOM 925 N N . ARG A 1 113 ? 0.466 -4.083 -4.797 1.00 98.06 113 ARG A N 1
ATOM 926 C CA . ARG A 1 113 ? 1.154 -5.332 -5.169 1.00 98.06 113 ARG A CA 1
ATOM 927 C C . ARG A 1 113 ? 0.938 -5.674 -6.644 1.00 98.06 113 ARG A C 1
ATOM 929 O O . ARG A 1 113 ? 1.900 -6.029 -7.327 1.00 98.06 113 ARG A O 1
ATOM 936 N N . LYS A 1 114 ? -0.308 -5.618 -7.129 1.00 98.25 114 LYS A N 1
ATOM 937 C CA . LYS A 1 114 ? -0.627 -5.909 -8.534 1.00 98.25 114 LYS A CA 1
ATOM 938 C C . LYS A 1 114 ? 0.121 -4.953 -9.461 1.00 98.25 114 LYS A C 1
ATOM 940 O O . LYS A 1 114 ? 0.722 -5.415 -10.426 1.00 98.25 114 LYS A O 1
ATOM 945 N N . GLN A 1 115 ? 0.121 -3.654 -9.156 1.00 98.38 115 GLN A N 1
ATOM 946 C CA . GLN A 1 115 ? 0.833 -2.660 -9.958 1.00 98.38 115 GLN A CA 1
ATOM 947 C C . GLN A 1 115 ? 2.337 -2.947 -9.997 1.00 98.38 115 GLN A C 1
ATOM 949 O O . GLN A 1 115 ? 2.904 -3.003 -11.085 1.00 98.38 115 GLN A O 1
ATOM 954 N N . ALA A 1 116 ? 2.971 -3.206 -8.850 1.00 98.00 116 ALA A N 1
ATOM 955 C CA . ALA A 1 116 ? 4.391 -3.549 -8.806 1.00 98.00 116 ALA A CA 1
ATOM 956 C C . ALA A 1 116 ? 4.713 -4.784 -9.668 1.00 98.00 116 ALA A C 1
ATOM 958 O O . ALA A 1 116 ? 5.644 -4.754 -10.472 1.00 98.00 116 ALA A O 1
ATOM 959 N N . GLY A 1 117 ? 3.910 -5.848 -9.558 1.00 97.69 117 GLY A N 1
ATOM 960 C CA . GLY A 1 117 ? 4.074 -7.055 -10.373 1.00 97.69 117 GLY A CA 1
ATOM 961 C C . GLY A 1 117 ? 3.926 -6.793 -11.875 1.00 97.69 117 GLY A C 1
ATOM 962 O O . GLY A 1 117 ? 4.750 -7.259 -12.662 1.00 97.69 117 GLY A O 1
ATOM 963 N N . LEU A 1 118 ? 2.920 -6.007 -12.272 1.00 98.25 118 LEU A N 1
ATOM 964 C CA . LEU A 1 118 ? 2.708 -5.622 -13.669 1.00 98.25 118 LEU A CA 1
ATOM 965 C C . LEU A 1 118 ? 3.869 -4.791 -14.217 1.00 98.25 118 LEU A C 1
ATOM 967 O O . LEU A 1 118 ? 4.313 -5.053 -15.328 1.00 98.25 118 LEU A O 1
ATOM 971 N N . MET A 1 119 ? 4.396 -3.839 -13.445 1.00 97.44 119 MET A N 1
ATOM 972 C CA . MET A 1 119 ? 5.538 -3.019 -13.862 1.00 97.44 119 MET A CA 1
ATOM 973 C C . MET A 1 119 ? 6.774 -3.874 -14.161 1.00 97.44 119 MET A C 1
ATOM 975 O O . MET A 1 119 ? 7.410 -3.695 -15.199 1.00 97.44 119 MET A O 1
ATOM 979 N N . TYR A 1 120 ? 7.095 -4.838 -13.291 1.00 97.69 120 TYR A N 1
ATOM 980 C CA . TYR A 1 120 ? 8.207 -5.759 -13.537 1.00 97.69 120 TYR A CA 1
ATOM 981 C C . TYR A 1 120 ? 7.946 -6.686 -14.730 1.00 97.69 120 TYR A C 1
ATOM 983 O O . TYR A 1 120 ? 8.845 -6.886 -15.546 1.00 97.69 120 TYR A O 1
ATOM 991 N N . GLY A 1 121 ? 6.724 -7.209 -14.869 1.00 97.56 121 GLY A N 1
ATOM 992 C CA . GLY A 1 121 ? 6.345 -8.055 -16.003 1.00 97.56 121 GLY A CA 1
ATOM 993 C C . GLY A 1 121 ? 6.436 -7.321 -17.343 1.00 97.56 121 GLY A C 1
ATOM 994 O O . GLY A 1 121 ? 7.060 -7.815 -18.278 1.00 97.56 121 GLY A O 1
ATOM 995 N N . LEU A 1 122 ? 5.882 -6.109 -17.422 1.00 97.31 122 LEU A N 1
ATOM 996 C CA . LEU A 1 122 ? 5.937 -5.270 -18.620 1.00 97.31 122 LEU A CA 1
ATOM 997 C C . LEU A 1 122 ? 7.371 -4.882 -18.973 1.00 97.31 122 LEU A C 1
ATOM 999 O O . LEU A 1 122 ? 7.744 -4.963 -20.139 1.00 97.31 122 LEU A O 1
ATOM 1003 N N . ARG A 1 123 ? 8.199 -4.531 -17.981 1.00 96.62 123 ARG A N 1
ATOM 1004 C CA . ARG A 1 123 ? 9.624 -4.263 -18.211 1.00 96.62 123 ARG A CA 1
ATOM 1005 C C . ARG A 1 123 ? 10.324 -5.458 -18.858 1.00 96.62 123 ARG A C 1
ATOM 1007 O O . ARG A 1 123 ? 11.067 -5.259 -19.811 1.00 96.62 123 ARG A O 1
ATOM 1014 N N . ALA A 1 124 ? 10.087 -6.673 -18.364 1.00 97.25 124 ALA A N 1
ATOM 1015 C CA . ALA A 1 124 ? 10.692 -7.880 -18.925 1.00 97.25 124 ALA A CA 1
ATOM 1016 C C . ALA A 1 124 ? 10.243 -8.130 -20.375 1.00 97.25 124 ALA A C 1
ATOM 1018 O O . ALA A 1 124 ? 11.064 -8.453 -21.228 1.00 97.25 124 ALA A O 1
ATOM 1019 N N . VAL A 1 125 ? 8.956 -7.920 -20.669 1.00 97.38 125 VAL A N 1
ATOM 1020 C CA . VAL A 1 125 ? 8.411 -8.006 -22.032 1.00 97.38 125 VAL A CA 1
ATOM 1021 C C . VAL A 1 125 ? 9.069 -6.972 -22.948 1.00 97.38 125 VAL A C 1
ATOM 1023 O O . VAL A 1 125 ? 9.546 -7.319 -24.023 1.00 97.38 125 VAL A O 1
ATOM 1026 N N . MET A 1 126 ? 9.149 -5.714 -22.513 1.00 96.94 126 MET A N 1
ATOM 1027 C CA . MET A 1 126 ? 9.773 -4.644 -23.292 1.00 96.94 126 MET A CA 1
ATOM 1028 C C . MET A 1 126 ? 11.250 -4.924 -23.574 1.00 96.94 126 MET A C 1
ATOM 1030 O O . MET A 1 126 ? 11.678 -4.720 -24.696 1.00 96.94 126 MET A O 1
ATOM 1034 N N . GLN A 1 127 ? 12.004 -5.444 -22.602 1.00 95.19 127 GLN A N 1
ATOM 1035 C CA . GLN A 1 127 ? 13.417 -5.814 -22.775 1.00 95.19 127 GLN A CA 1
ATOM 1036 C C . GLN A 1 127 ? 13.646 -7.009 -23.710 1.00 95.19 127 GLN A C 1
ATOM 1038 O O . GLN A 1 127 ? 14.770 -7.231 -24.141 1.00 95.19 127 GLN A O 1
ATOM 1043 N N . HIS A 1 128 ? 12.622 -7.824 -23.965 1.00 93.62 128 HIS A N 1
ATOM 1044 C CA . HIS A 1 128 ? 12.712 -8.917 -24.930 1.00 93.62 128 HIS A CA 1
ATOM 1045 C C . HIS A 1 128 ? 12.418 -8.440 -26.360 1.00 93.62 128 HIS A C 1
ATOM 1047 O O . HIS A 1 128 ? 12.955 -8.992 -27.317 1.00 93.62 128 HIS A O 1
ATOM 1053 N N . PHE A 1 129 ? 11.525 -7.457 -26.513 1.00 92.38 129 PHE A N 1
ATOM 1054 C CA . PHE A 1 129 ? 11.098 -6.945 -27.819 1.00 92.38 129 PHE A CA 1
ATOM 1055 C C . PHE A 1 129 ? 11.894 -5.726 -28.317 1.00 92.38 129 PHE A C 1
ATOM 1057 O O . PHE A 1 129 ? 11.838 -5.444 -29.514 1.00 92.38 129 PHE A O 1
ATOM 1064 N N . LEU A 1 130 ? 12.597 -5.013 -27.432 1.00 75.75 130 LEU A N 1
ATOM 1065 C CA . LEU A 1 130 ? 13.493 -3.886 -27.730 1.00 75.75 130 LEU A CA 1
ATOM 1066 C C . LEU A 1 130 ? 14.947 -4.295 -27.503 1.00 75.75 130 LEU A C 1
ATOM 1068 O O . LEU A 1 130 ? 15.784 -3.921 -28.352 1.00 75.75 130 LEU A O 1
#

Secondary structure (DSSP, 8-state):
-----TTSS-S---S---------S-----------HHHHHHHHHHHHHHTT---TTS-THHHHHH--HHHHHHHHHHHH-GGG--HHHHHHS-SSS-HHHHHHHHHHHHHHHHHHHHHHHHHHHHHHH-

Foldseek 3Di:
DDQDPPPQPPPDDDDDPPPDPDDDDDDPPDPDDDDCPLLLVLLLQLLCVVLVHDDPPDDNVSVPSNADPLLSVLLCCLLPPVVPDDPVSLPPSDPRDDNVVSVVSSVSSVVSSVVSVVVVVVVVVVVVVD